Protein AF-A0AA38ZK66-F1 (afdb_monomer)

Solvent-accessible surface area (backbone atoms only — not comparable to full-atom values): 5888 Å² total; per-residue (Å²): 134,87,78,84,81,77,74,84,53,74,66,57,54,53,54,49,52,53,52,51,50,52,51,52,53,50,54,52,48,71,74,53,79,77,73,80,75,47,56,50,78,46,76,45,80,36,37,61,85,43,72,65,30,45,52,48,54,50,54,52,48,54,53,43,51,55,46,43,74,72,40,90,78,48,40,67,45,82,46,82,43,75,52,85,80,69,84,60,76,83,74,71,77,124

Structure (mmCIF, N/CA/C/O backbone):
data_AF-A0AA38ZK66-F1
#
_entry.id   AF-A0AA38ZK66-F1
#
loop_
_atom_site.group_PDB
_atom_site.id
_atom_site.type_symbol
_atom_site.label_atom_id
_atom_site.label_alt_id
_atom_site.label_comp_id
_atom_site.label_asym_id
_atom_site.label_entity_id
_atom_site.label_seq_id
_atom_site.pdbx_PDB_ins_code
_atom_site.Cartn_x
_atom_site.Cartn_y
_atom_site.Cartn_z
_atom_site.occupancy
_atom_site.B_iso_or_equiv
_atom_site.auth_seq_id
_atom_site.auth_comp_id
_atom_site.auth_asym_id
_atom_site.auth_atom_id
_atom_site.pdbx_PDB_model_num
ATOM 1 N N . MET A 1 1 ? 35.327 0.370 -69.722 1.00 50.06 1 MET A N 1
ATOM 2 C CA . MET A 1 1 ? 34.406 1.518 -69.557 1.00 50.06 1 MET A CA 1
ATOM 3 C C . MET A 1 1 ? 33.858 1.452 -68.136 1.00 50.06 1 MET A C 1
ATOM 5 O O . MET A 1 1 ? 33.381 0.377 -67.789 1.00 50.06 1 MET A O 1
ATOM 9 N N . PRO A 1 2 ? 33.998 2.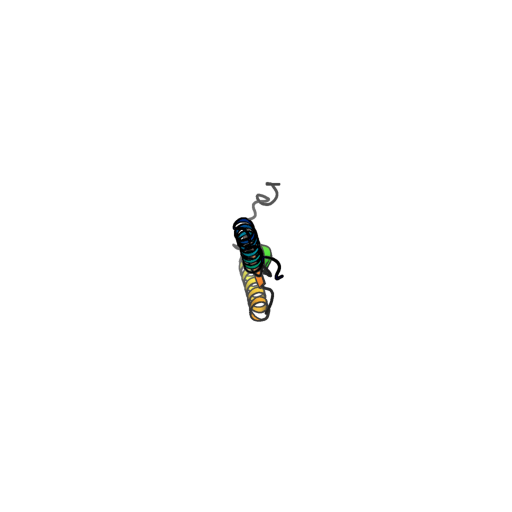483 -67.284 1.00 62.59 2 PRO A N 1
ATOM 10 C CA . PRO A 1 2 ? 33.443 2.441 -65.933 1.00 62.59 2 PRO A CA 1
ATOM 11 C C . PRO A 1 2 ? 31.929 2.697 -65.974 1.00 62.59 2 PRO A C 1
ATOM 13 O O . PRO A 1 2 ? 31.463 3.560 -66.717 1.00 62.59 2 PRO A O 1
ATOM 16 N N . PHE A 1 3 ? 31.164 1.924 -65.203 1.00 53.69 3 PHE A N 1
ATOM 17 C CA . PHE A 1 3 ? 29.720 2.111 -65.050 1.00 53.69 3 PHE A CA 1
ATOM 18 C C . PHE A 1 3 ? 29.432 3.395 -64.254 1.00 53.69 3 PHE A C 1
ATOM 20 O O . PHE A 1 3 ? 30.172 3.689 -63.311 1.00 53.69 3 PHE A O 1
ATOM 27 N N . PRO A 1 4 ? 28.380 4.163 -64.590 1.00 62.06 4 PRO A N 1
ATOM 28 C CA . PRO A 1 4 ? 28.038 5.354 -63.828 1.00 62.06 4 PRO A CA 1
ATOM 29 C C . PRO A 1 4 ? 27.527 4.957 -62.437 1.00 62.06 4 PRO A C 1
ATOM 31 O O . PRO A 1 4 ? 26.569 4.196 -62.302 1.00 62.06 4 PRO A O 1
ATOM 34 N N . LEU A 1 5 ? 28.177 5.484 -61.397 1.00 65.44 5 LEU A N 1
ATOM 35 C CA . LEU A 1 5 ? 27.709 5.375 -60.020 1.00 65.44 5 LEU A CA 1
ATOM 36 C C . LEU A 1 5 ? 26.495 6.298 -59.863 1.00 65.44 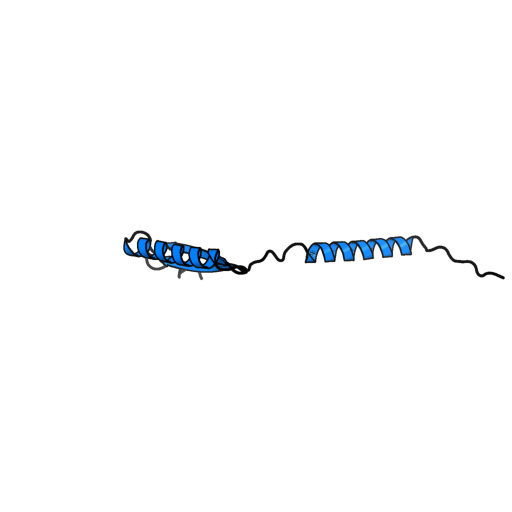5 LEU A C 1
ATOM 38 O O . LEU A 1 5 ? 26.630 7.521 -59.880 1.00 65.44 5 LEU A O 1
ATOM 42 N N . ASN A 1 6 ? 25.305 5.709 -59.770 1.00 68.38 6 ASN A N 1
ATOM 43 C CA . ASN A 1 6 ? 24.066 6.467 -59.655 1.00 68.38 6 ASN A CA 1
ATOM 44 C C . ASN A 1 6 ? 24.017 7.154 -58.274 1.00 68.38 6 ASN A C 1
ATOM 46 O O . ASN A 1 6 ? 24.174 6.462 -57.263 1.00 68.38 6 ASN A O 1
ATOM 50 N N . PRO A 1 7 ? 23.825 8.483 -58.192 1.00 68.31 7 PRO A N 1
ATOM 51 C CA . PRO A 1 7 ? 23.801 9.173 -56.912 1.00 68.31 7 PRO A CA 1
ATOM 52 C C . PRO A 1 7 ? 22.561 8.746 -56.111 1.00 68.31 7 PRO A C 1
ATOM 54 O O . PRO A 1 7 ? 21.482 8.579 -56.692 1.00 68.31 7 PRO A O 1
ATOM 57 N N . PRO A 1 8 ? 22.683 8.562 -54.786 1.00 66.06 8 PRO A N 1
ATOM 58 C CA . PRO A 1 8 ? 21.544 8.220 -53.945 1.00 66.06 8 PRO A CA 1
ATOM 59 C C . PRO A 1 8 ? 20.446 9.278 -54.093 1.00 66.06 8 PRO A C 1
ATOM 61 O O . PRO A 1 8 ? 20.689 10.481 -53.983 1.00 66.06 8 PRO A O 1
ATOM 64 N N . THR A 1 9 ? 19.230 8.818 -54.381 1.00 69.62 9 THR A N 1
ATOM 65 C CA . THR A 1 9 ? 18.073 9.686 -54.600 1.00 69.62 9 THR A CA 1
ATOM 66 C C . THR A 1 9 ? 17.670 10.379 -53.292 1.00 69.62 9 THR A C 1
ATOM 68 O O . THR A 1 9 ? 17.797 9.791 -52.215 1.00 69.62 9 THR A O 1
ATOM 71 N N . PRO A 1 10 ? 17.136 11.613 -53.338 1.00 71.31 10 PRO A N 1
ATOM 72 C CA . PRO A 1 10 ? 16.731 12.356 -52.137 1.00 71.31 10 PRO A CA 1
ATOM 73 C C . PRO A 1 10 ? 15.702 11.598 -51.279 1.00 71.31 10 PRO A C 1
ATOM 75 O O . PRO A 1 10 ? 15.688 11.731 -50.056 1.00 71.31 10 PRO A O 1
ATOM 78 N N . CYS A 1 11 ? 14.894 10.732 -51.898 1.00 71.25 11 CYS A N 1
ATOM 79 C CA . CYS A 1 11 ? 13.956 9.850 -51.206 1.00 71.25 11 CYS A CA 1
ATOM 80 C C . CYS A 1 11 ? 14.650 8.839 -50.279 1.00 71.25 11 CYS A C 1
ATOM 82 O O . CYS A 1 11 ? 14.129 8.552 -49.204 1.00 71.25 11 CYS A O 1
ATOM 84 N N . PHE A 1 12 ? 15.828 8.329 -50.656 1.00 74.56 12 PHE A N 1
ATOM 85 C CA . PHE A 1 12 ? 16.587 7.382 -49.836 1.00 74.56 12 PHE A CA 1
ATOM 86 C C . PHE A 1 12 ? 17.053 8.025 -48.524 1.00 74.56 12 PHE A C 1
ATOM 88 O O . PHE A 1 12 ? 16.951 7.420 -47.458 1.00 74.56 12 PHE A O 1
ATOM 95 N N . PHE A 1 13 ? 17.488 9.287 -48.581 1.00 77.88 13 PHE A N 1
ATOM 96 C CA . PHE A 1 13 ? 17.884 10.039 -47.390 1.00 77.88 13 PHE A CA 1
ATOM 97 C C . PHE A 1 13 ? 16.700 10.325 -46.464 1.00 77.88 13 PHE A C 1
ATOM 99 O O . PHE A 1 13 ? 16.826 10.154 -45.254 1.00 77.88 13 PHE A O 1
ATOM 106 N N . TYR A 1 14 ? 15.537 10.682 -47.017 1.00 80.50 14 TYR A N 1
ATOM 107 C CA . TYR A 1 14 ? 14.312 10.887 -46.235 1.00 80.50 14 TYR A CA 1
ATOM 108 C C . TYR A 1 14 ? 13.820 9.601 -45.558 1.00 80.50 14 TYR A C 1
ATOM 110 O O . TYR A 1 14 ? 13.443 9.616 -44.384 1.00 80.50 14 TYR A O 1
ATOM 118 N N . PHE A 1 15 ? 13.862 8.471 -46.267 1.00 79.62 15 PHE A N 1
ATOM 119 C CA . PHE A 1 15 ? 13.503 7.170 -45.701 1.00 79.62 15 PHE A CA 1
ATOM 120 C C . PHE A 1 15 ? 14.483 6.738 -44.597 1.00 79.62 15 PHE A C 1
ATOM 122 O O . PHE A 1 15 ? 14.076 6.233 -43.550 1.00 79.62 15 PHE A O 1
ATOM 129 N N . SER A 1 16 ? 15.777 7.007 -44.791 1.00 83.31 16 SER A N 1
ATOM 130 C CA . SER A 1 16 ? 16.815 6.742 -43.793 1.00 83.31 16 SER A CA 1
ATOM 131 C C . SER A 1 16 ? 16.632 7.596 -42.531 1.00 83.31 16 SER A C 1
ATOM 133 O O . SER A 1 16 ? 16.598 7.057 -41.426 1.00 83.31 16 SER A O 1
ATOM 135 N N . LEU A 1 17 ? 16.409 8.910 -42.673 1.00 85.81 17 LEU A N 1
ATOM 136 C CA . LEU A 1 17 ? 16.194 9.812 -41.533 1.00 85.81 17 LEU A CA 1
ATOM 137 C C . LEU A 1 17 ? 14.957 9.440 -40.709 1.00 85.81 17 LEU A C 1
ATOM 139 O O . LEU A 1 17 ? 15.019 9.434 -39.482 1.00 85.81 17 LEU A O 1
ATOM 143 N N . THR A 1 18 ? 13.841 9.128 -41.369 1.00 85.31 18 THR A N 1
ATOM 144 C CA . THR A 1 18 ? 12.593 8.746 -40.684 1.00 85.31 18 THR A CA 1
ATOM 145 C C . THR A 1 18 ? 12.733 7.418 -39.946 1.00 85.31 18 THR A C 1
ATOM 147 O O . THR A 1 18 ? 12.264 7.297 -38.816 1.00 85.31 18 THR A O 1
ATOM 150 N N . SER A 1 19 ? 13.452 6.456 -40.530 1.00 85.62 19 SER A N 1
ATOM 151 C CA . SER A 1 19 ? 13.768 5.180 -39.880 1.00 85.62 19 SER A CA 1
ATOM 152 C C . SER A 1 19 ? 14.655 5.373 -38.646 1.00 85.62 19 SER A C 1
ATOM 154 O O . SER A 1 19 ? 14.376 4.807 -37.592 1.00 85.62 19 SER A O 1
ATOM 156 N N . ILE A 1 20 ? 15.689 6.217 -38.739 1.00 87.44 20 ILE A N 1
ATOM 157 C CA . ILE A 1 20 ? 16.566 6.541 -37.603 1.00 87.44 20 ILE A CA 1
ATOM 158 C C . ILE A 1 20 ? 15.778 7.257 -36.500 1.00 87.44 20 ILE A C 1
ATOM 160 O O . ILE A 1 20 ? 15.908 6.896 -35.332 1.00 87.44 20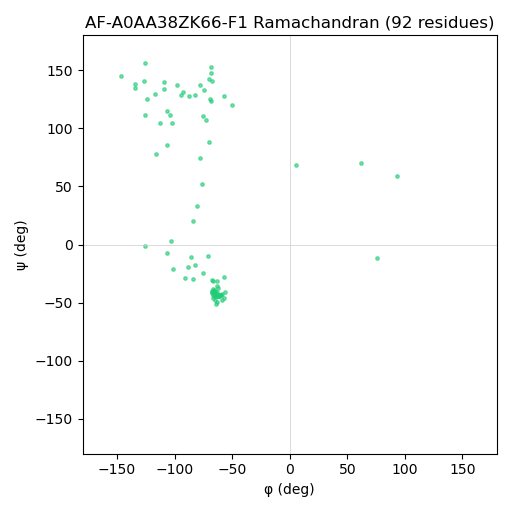 ILE A O 1
ATOM 164 N N . LEU A 1 21 ? 14.929 8.228 -36.853 1.00 85.81 21 LEU A N 1
ATOM 165 C CA . LEU A 1 21 ? 14.093 8.947 -35.890 1.00 85.81 21 LEU A CA 1
ATOM 166 C C . LEU A 1 21 ? 13.145 7.993 -35.151 1.00 85.81 21 LEU A C 1
ATOM 168 O O . LEU A 1 21 ? 13.056 8.065 -33.931 1.00 85.81 21 LEU A O 1
ATOM 172 N N . LEU A 1 22 ? 12.510 7.055 -35.862 1.00 83.56 22 LEU A N 1
ATOM 173 C CA . LEU A 1 22 ? 11.661 6.021 -35.261 1.00 83.56 22 LEU A CA 1
ATOM 174 C C . LEU A 1 22 ? 12.432 5.128 -34.282 1.00 83.56 22 LEU A C 1
ATOM 176 O O . LEU A 1 22 ? 11.939 4.859 -33.188 1.00 83.56 22 LEU A O 1
ATOM 180 N N . ILE A 1 23 ? 13.648 4.703 -34.638 1.00 84.06 23 ILE A N 1
ATOM 181 C CA . ILE A 1 23 ? 14.500 3.879 -33.765 1.00 84.06 23 ILE A CA 1
ATOM 182 C C . ILE A 1 23 ? 14.910 4.660 -32.507 1.00 84.06 23 ILE A C 1
ATOM 184 O O . ILE A 1 23 ? 14.839 4.120 -31.404 1.00 84.06 23 ILE A O 1
ATOM 188 N N . VAL A 1 24 ? 15.291 5.935 -32.645 1.00 82.00 24 VAL A N 1
ATOM 189 C CA . VAL A 1 24 ? 15.672 6.799 -31.513 1.00 82.00 24 VAL A CA 1
ATOM 190 C C . VAL A 1 24 ? 14.473 7.097 -30.609 1.00 82.00 24 VAL A C 1
ATOM 192 O O . VAL A 1 24 ? 14.604 7.020 -29.389 1.00 82.00 24 VAL A O 1
ATOM 195 N N . SER A 1 25 ? 13.295 7.375 -31.175 1.00 76.62 25 SER A N 1
ATOM 196 C CA . SER A 1 25 ? 12.056 7.558 -30.409 1.00 76.62 25 SER A CA 1
ATOM 197 C C . SER A 1 25 ? 11.643 6.287 -29.666 1.00 76.62 25 SER A C 1
ATOM 199 O O . SER A 1 25 ? 11.248 6.365 -28.506 1.00 76.62 25 SER A O 1
ATOM 201 N N . HIS A 1 26 ? 11.778 5.115 -30.293 1.00 68.44 26 HIS A N 1
ATOM 202 C CA . HIS A 1 26 ? 11.486 3.835 -29.652 1.00 68.44 26 HIS A CA 1
ATOM 203 C C . HIS A 1 26 ? 12.480 3.531 -28.523 1.00 68.44 26 HIS A C 1
ATOM 205 O O . HIS A 1 26 ? 12.072 3.132 -27.437 1.00 68.44 26 HIS A O 1
ATOM 211 N N . LEU A 1 27 ? 13.779 3.767 -28.730 1.00 64.44 27 LEU A N 1
ATOM 212 C CA . LEU A 1 27 ? 14.787 3.558 -27.690 1.00 64.44 27 LEU A CA 1
ATOM 213 C C . LEU A 1 27 ? 14.606 4.533 -26.514 1.00 64.44 27 LEU A C 1
ATOM 215 O O . LEU A 1 27 ? 14.683 4.111 -25.364 1.00 64.44 27 LEU A O 1
ATOM 219 N N . GLY A 1 28 ? 14.281 5.800 -26.796 1.00 61.06 28 GLY A N 1
ATOM 220 C CA . GLY A 1 28 ? 13.954 6.806 -25.782 1.00 61.06 28 GLY A CA 1
ATOM 221 C C . GLY A 1 28 ? 12.709 6.456 -24.959 1.00 61.06 28 GLY A C 1
ATOM 222 O O . GLY A 1 28 ? 12.708 6.663 -23.746 1.00 61.06 28 GLY A O 1
ATOM 223 N N . TYR A 1 29 ? 11.689 5.863 -25.592 1.00 59.09 29 TYR A N 1
ATOM 224 C CA . TYR A 1 29 ? 10.486 5.349 -24.927 1.00 59.09 29 TYR A CA 1
ATOM 225 C C . TYR A 1 29 ? 10.781 4.138 -24.028 1.00 59.09 29 TYR A C 1
ATOM 227 O O . TYR A 1 29 ? 10.283 4.075 -22.916 1.00 59.09 29 TYR A O 1
ATOM 235 N N . ILE A 1 30 ? 11.651 3.212 -24.445 1.00 55.66 30 ILE A N 1
ATOM 236 C CA . ILE A 1 30 ? 12.044 2.057 -23.612 1.00 55.66 30 ILE A CA 1
ATOM 237 C C . ILE A 1 30 ? 12.855 2.504 -22.376 1.00 55.66 30 ILE A C 1
ATOM 239 O O . ILE A 1 30 ? 12.778 1.876 -21.324 1.00 55.66 30 ILE A O 1
ATOM 243 N N . THR A 1 31 ? 13.614 3.602 -22.475 1.00 52.69 31 THR A N 1
ATOM 244 C CA . THR A 1 31 ? 14.379 4.175 -21.347 1.00 52.69 31 THR A CA 1
ATOM 245 C C . THR A 1 31 ? 13.577 5.131 -20.458 1.00 52.69 31 THR A C 1
ATOM 247 O O . THR A 1 31 ? 14.052 5.517 -19.391 1.00 52.69 31 THR A O 1
ATOM 250 N N . GLY A 1 32 ? 12.376 5.529 -20.883 1.00 55.12 32 GLY A N 1
ATOM 251 C CA . GLY A 1 32 ? 11.471 6.388 -20.132 1.00 55.12 32 GLY A CA 1
ATOM 252 C C . GLY A 1 32 ? 10.234 5.604 -19.716 1.00 55.12 32 GLY A C 1
ATOM 253 O O . GLY A 1 32 ? 9.352 5.392 -20.534 1.00 55.12 32 GLY A O 1
ATOM 254 N N . THR A 1 33 ? 10.157 5.237 -18.434 1.00 52.44 33 THR A N 1
ATOM 255 C CA . THR A 1 33 ? 8.984 4.608 -17.788 1.00 52.44 33 THR A CA 1
ATOM 256 C C . THR A 1 33 ? 8.970 3.072 -17.760 1.00 52.44 33 THR A C 1
ATOM 258 O O . THR A 1 33 ? 8.000 2.426 -18.135 1.00 52.44 33 THR A O 1
ATOM 261 N N . ALA A 1 34 ? 9.990 2.485 -17.138 1.00 50.12 34 ALA A N 1
ATOM 262 C CA . ALA A 1 34 ? 9.726 1.519 -16.072 1.00 50.12 34 ALA A CA 1
ATOM 263 C C . ALA A 1 34 ? 10.094 2.240 -14.774 1.00 50.12 34 ALA A C 1
ATOM 265 O O . ALA A 1 34 ? 11.250 2.268 -14.368 1.00 50.12 34 ALA A O 1
ATOM 266 N N . GLY A 1 35 ? 9.152 3.003 -14.227 1.00 52.41 35 GLY A N 1
ATOM 267 C CA . GLY A 1 35 ? 9.384 3.710 -12.978 1.00 52.41 35 GLY A CA 1
ATOM 268 C C . GLY A 1 35 ? 9.253 2.729 -11.833 1.00 52.41 35 GLY A C 1
ATOM 269 O O . GLY A 1 35 ? 8.220 2.793 -11.191 1.00 52.41 35 GLY A O 1
ATOM 270 N N . ASP A 1 36 ? 10.255 1.862 -11.639 1.00 58.03 36 ASP A N 1
ATOM 271 C CA . ASP A 1 36 ? 10.453 0.907 -10.538 1.00 58.03 36 ASP A CA 1
ATOM 272 C C . ASP A 1 36 ? 9.279 0.841 -9.547 1.00 58.03 36 ASP A C 1
ATOM 274 O O . ASP A 1 36 ? 9.373 1.233 -8.381 1.00 58.03 36 ASP A O 1
ATOM 278 N N . ASP A 1 37 ? 8.144 0.328 -10.010 1.00 63.78 37 ASP A N 1
ATOM 279 C CA . ASP A 1 37 ? 6.889 0.216 -9.276 1.00 63.78 37 ASP A CA 1
ATOM 280 C C . ASP A 1 37 ? 6.912 -1.008 -8.349 1.00 63.78 37 ASP A C 1
ATOM 282 O O . ASP A 1 37 ? 5.898 -1.625 -8.028 1.00 63.78 37 ASP A O 1
ATOM 286 N N . ASN A 1 38 ? 8.099 -1.315 -7.822 1.00 75.81 38 ASN A N 1
ATOM 287 C CA . ASN A 1 38 ? 8.351 -2.347 -6.829 1.00 75.81 38 ASN A CA 1
ATOM 288 C C . ASN A 1 38 ? 7.895 -1.860 -5.447 1.00 75.81 38 ASN A C 1
ATOM 290 O O . ASN A 1 38 ? 8.655 -1.849 -4.477 1.00 75.81 38 ASN A O 1
ATOM 294 N N . SER A 1 39 ? 6.656 -1.384 -5.348 1.00 83.88 39 SER A N 1
ATOM 295 C CA . SER A 1 39 ? 6.037 -1.018 -4.084 1.00 83.88 39 SER A CA 1
ATOM 296 C C . SER A 1 39 ? 4.736 -1.785 -3.889 1.00 83.88 39 SER A C 1
ATOM 298 O O . SER A 1 39 ? 3.841 -1.754 -4.728 1.00 83.88 39 SER A O 1
ATOM 300 N N . THR A 1 40 ? 4.619 -2.495 -2.768 1.00 91.88 40 THR A N 1
ATOM 301 C CA . THR A 1 40 ? 3.365 -3.138 -2.367 1.00 91.88 40 THR A CA 1
ATOM 302 C C . THR A 1 40 ? 2.601 -2.214 -1.431 1.00 91.88 40 THR A C 1
ATOM 304 O O . THR A 1 40 ? 3.132 -1.747 -0.421 1.00 91.88 40 THR A O 1
ATOM 307 N N . ILE A 1 41 ? 1.332 -1.974 -1.753 1.00 92.31 41 ILE A N 1
ATOM 308 C CA . ILE A 1 41 ? 0.425 -1.192 -0.917 1.00 92.31 41 ILE A CA 1
ATOM 309 C C . ILE A 1 41 ? -0.244 -2.119 0.099 1.00 92.31 41 ILE A C 1
ATOM 311 O O . ILE A 1 41 ? -0.847 -3.125 -0.267 1.00 92.31 41 ILE A O 1
ATOM 315 N N . ILE A 1 42 ? -0.172 -1.752 1.376 1.00 91.81 42 ILE A N 1
ATOM 316 C CA . ILE A 1 42 ? -0.870 -2.412 2.478 1.00 91.81 42 ILE A CA 1
ATOM 317 C C . ILE A 1 42 ? -2.014 -1.500 2.927 1.00 91.81 42 ILE A C 1
ATOM 319 O O . ILE A 1 42 ? -1.790 -0.398 3.434 1.00 91.81 42 ILE A O 1
ATOM 323 N N . GLY A 1 43 ? -3.247 -1.970 2.731 1.00 91.19 43 GLY A N 1
ATOM 324 C CA . GLY A 1 43 ? -4.457 -1.324 3.232 1.00 91.19 43 GLY A CA 1
ATOM 325 C C . GLY A 1 43 ? -4.856 -1.882 4.597 1.00 91.19 43 GLY A C 1
ATOM 326 O O . GLY A 1 43 ? -4.942 -3.097 4.752 1.00 91.19 43 GLY A O 1
ATOM 327 N N . ALA A 1 44 ? -5.133 -1.012 5.569 1.00 89.56 44 ALA A N 1
ATOM 328 C CA . ALA A 1 44 ? -5.604 -1.419 6.892 1.00 89.56 44 ALA A CA 1
ATOM 329 C C . ALA A 1 44 ? -6.792 -0.563 7.354 1.00 89.56 44 ALA A C 1
ATOM 331 O O . ALA A 1 44 ? -6.778 0.665 7.236 1.00 89.56 44 ALA A O 1
ATOM 332 N N . ILE A 1 45 ? -7.824 -1.221 7.884 1.00 90.25 45 ILE A N 1
ATOM 333 C CA . ILE A 1 45 ? -8.984 -0.577 8.502 1.00 90.25 45 ILE A CA 1
ATOM 334 C C . ILE A 1 45 ? -8.824 -0.722 10.012 1.00 90.25 45 ILE A C 1
ATOM 336 O O . ILE A 1 45 ? -8.891 -1.832 10.529 1.00 90.25 45 ILE A O 1
ATOM 340 N N . ILE A 1 46 ? -8.577 0.387 10.703 1.00 88.31 46 ILE A N 1
ATOM 341 C CA . ILE A 1 46 ? -8.238 0.401 12.130 1.00 88.31 46 ILE A CA 1
ATOM 342 C C . ILE A 1 46 ? -9.067 1.495 12.800 1.00 88.31 46 ILE A C 1
ATOM 344 O O . ILE A 1 46 ? -9.196 2.587 12.249 1.00 88.31 46 ILE A O 1
ATOM 348 N N . ASP A 1 47 ? -9.609 1.240 13.992 1.00 89.19 47 ASP A N 1
ATOM 349 C CA . ASP A 1 47 ? -10.161 2.307 14.836 1.00 89.19 47 ASP A CA 1
ATOM 350 C C . ASP A 1 47 ? -9.010 3.172 15.372 1.00 89.19 47 ASP A C 1
ATOM 352 O O . ASP A 1 47 ? -8.462 2.929 16.452 1.00 89.19 47 ASP A O 1
ATOM 356 N N . SER A 1 48 ? -8.637 4.198 14.606 1.00 87.19 48 SER A N 1
ATOM 357 C CA . SER A 1 48 ? -7.537 5.106 14.938 1.00 87.19 48 SER A CA 1
ATOM 358 C C . SER A 1 48 ? -7.851 6.035 16.114 1.00 87.19 48 SER A C 1
ATOM 360 O O . SER A 1 48 ? -6.962 6.741 16.598 1.00 87.19 48 SER A O 1
ATOM 362 N N . ASN A 1 49 ? -9.109 6.069 16.564 1.00 88.75 49 ASN A N 1
ATOM 363 C CA . ASN A 1 49 ? -9.526 6.860 17.716 1.00 88.75 49 ASN A CA 1
ATOM 364 C C . ASN A 1 49 ? -9.275 6.104 19.026 1.00 88.75 49 ASN A C 1
ATOM 366 O O . ASN A 1 49 ? -8.966 6.730 20.044 1.00 88.75 49 ASN A O 1
ATOM 370 N N . SER A 1 50 ? -9.334 4.771 18.999 1.00 90.44 50 SER A N 1
ATOM 371 C CA . SER A 1 50 ? -9.002 3.939 20.155 1.00 90.44 50 SER A CA 1
ATOM 372 C C . SER A 1 50 ? -7.510 3.968 20.508 1.00 90.44 50 SER A C 1
ATOM 374 O O . SER A 1 50 ? -6.631 4.123 19.656 1.00 90.44 50 SER A O 1
ATOM 376 N N . ARG A 1 51 ? -7.200 3.745 21.795 1.00 94.62 51 ARG A N 1
ATOM 377 C CA . ARG A 1 51 ? -5.810 3.569 22.255 1.00 94.62 51 ARG A CA 1
ATOM 378 C C . ARG A 1 51 ? -5.125 2.410 21.522 1.00 94.62 51 ARG A C 1
ATOM 380 O O . ARG A 1 51 ? -4.020 2.576 21.020 1.00 94.62 51 ARG A O 1
ATOM 387 N N . LYS A 1 52 ? -5.822 1.274 21.409 1.00 93.38 52 LYS A N 1
ATOM 388 C CA . LYS A 1 52 ? -5.322 0.056 20.756 1.00 93.38 52 LYS A CA 1
ATOM 389 C C . LYS A 1 52 ? -5.006 0.287 19.277 1.00 93.38 52 LYS A C 1
ATOM 391 O O . LYS A 1 52 ? -3.939 -0.101 18.826 1.00 93.38 52 LYS A O 1
ATOM 396 N N . GLY A 1 53 ? -5.874 0.979 18.539 1.00 92.38 53 GLY A N 1
ATOM 397 C CA . GLY A 1 53 ? -5.628 1.258 17.125 1.00 92.38 53 GLY A CA 1
ATOM 398 C C . GLY A 1 53 ? -4.446 2.199 16.889 1.00 92.38 53 GLY A C 1
ATOM 399 O O . GLY A 1 53 ? -3.718 2.042 15.914 1.00 92.38 53 GLY A O 1
ATOM 400 N N . LYS A 1 54 ? -4.169 3.136 17.805 1.00 94.12 54 LYS A N 1
ATOM 401 C CA . LYS A 1 54 ? -2.943 3.958 17.747 1.00 94.12 54 LYS A CA 1
ATOM 402 C C . LYS A 1 54 ? -1.679 3.134 18.001 1.00 94.12 54 LYS A C 1
ATOM 404 O O . LYS A 1 54 ? -0.672 3.344 17.320 1.00 94.12 54 LYS A O 1
ATOM 409 N N . GLU A 1 55 ? -1.732 2.205 18.956 1.00 96.94 55 GLU A N 1
ATOM 410 C CA . GLU A 1 55 ? -0.650 1.246 19.222 1.00 96.94 55 GLU A CA 1
ATOM 411 C C . GLU A 1 55 ? -0.405 0.356 17.984 1.00 96.94 55 GLU A C 1
ATOM 413 O O . GLU A 1 55 ? 0.735 0.215 17.543 1.00 96.94 55 GLU A O 1
ATOM 418 N N . GLU A 1 56 ? -1.470 -0.143 17.350 1.00 95.31 56 GLU A N 1
ATOM 419 C CA . GLU A 1 56 ? -1.415 -0.953 16.126 1.00 95.31 56 GLU A CA 1
ATOM 420 C C . GLU A 1 56 ? -0.825 -0.184 14.934 1.00 95.31 56 GLU A C 1
ATOM 422 O O . GLU A 1 56 ? 0.125 -0.653 14.306 1.00 95.31 56 GLU A O 1
ATOM 427 N N . ILE A 1 57 ? -1.309 1.035 14.659 1.00 94.69 57 ILE A N 1
ATOM 428 C CA . ILE A 1 57 ? -0.764 1.902 13.599 1.00 94.69 57 ILE A CA 1
ATOM 429 C C . ILE A 1 57 ? 0.732 2.139 13.818 1.00 94.69 57 ILE A C 1
ATOM 431 O O . ILE A 1 57 ? 1.512 2.136 12.865 1.00 94.69 57 ILE A O 1
ATOM 435 N N . THR A 1 58 ? 1.144 2.343 15.069 1.00 97.25 58 THR A N 1
ATOM 436 C CA . THR A 1 58 ? 2.552 2.565 15.413 1.00 97.25 58 THR A CA 1
ATOM 437 C C . THR A 1 58 ? 3.389 1.314 15.154 1.00 97.25 58 THR A C 1
ATOM 439 O O . THR A 1 58 ? 4.434 1.409 14.512 1.00 97.25 58 THR A O 1
ATOM 442 N N . ALA A 1 59 ? 2.921 0.139 15.580 1.00 97.75 59 ALA A N 1
ATOM 443 C CA . ALA A 1 59 ? 3.610 -1.126 15.333 1.00 97.75 59 ALA A CA 1
ATOM 444 C C . ALA A 1 59 ? 3.761 -1.418 13.829 1.00 97.75 59 ALA A C 1
ATOM 446 O O . ALA A 1 59 ? 4.848 -1.782 13.375 1.00 97.75 59 ALA A O 1
ATOM 447 N N . ILE A 1 60 ? 2.701 -1.193 13.045 1.00 96.44 60 ILE A N 1
ATOM 448 C CA . ILE A 1 60 ? 2.714 -1.381 11.588 1.00 96.44 60 ILE A CA 1
ATOM 449 C C . ILE A 1 60 ? 3.715 -0.430 10.923 1.00 96.44 60 ILE A C 1
ATOM 451 O O . ILE A 1 60 ? 4.494 -0.863 10.075 1.00 96.44 60 ILE A O 1
ATOM 455 N N . LYS A 1 61 ? 3.742 0.848 11.325 1.00 96.44 61 LYS A N 1
ATOM 456 C CA . LYS A 1 61 ? 4.722 1.821 10.816 1.00 96.44 61 LYS A CA 1
ATOM 457 C C . LYS A 1 61 ? 6.155 1.375 11.088 1.00 96.44 61 LYS A C 1
ATOM 459 O O . LYS A 1 61 ? 6.947 1.327 10.158 1.00 96.44 61 LYS A O 1
ATOM 464 N N . ILE A 1 62 ? 6.462 0.953 12.317 1.00 97.75 62 ILE A N 1
ATOM 465 C CA . ILE A 1 62 ? 7.801 0.460 12.676 1.00 97.75 62 ILE A CA 1
ATOM 466 C C . ILE A 1 62 ? 8.192 -0.750 11.816 1.00 97.75 62 ILE A C 1
ATOM 468 O O . ILE A 1 62 ? 9.329 -0.841 11.354 1.00 97.75 62 ILE A O 1
ATOM 472 N N . ALA A 1 63 ? 7.264 -1.681 11.585 1.00 96.81 63 ALA A N 1
ATOM 473 C CA . ALA A 1 63 ? 7.521 -2.850 10.750 1.00 96.81 63 ALA A CA 1
ATOM 474 C C . ALA A 1 63 ? 7.797 -2.467 9.285 1.00 96.81 63 ALA A C 1
ATOM 476 O O . ALA A 1 63 ? 8.741 -2.986 8.686 1.00 96.81 63 ALA A O 1
ATOM 477 N N . VAL A 1 64 ? 7.015 -1.537 8.729 1.00 96.12 64 VAL A N 1
ATOM 478 C CA . VAL A 1 64 ? 7.203 -1.026 7.365 1.00 96.12 64 VAL A CA 1
ATOM 479 C C . VAL A 1 64 ? 8.506 -0.255 7.226 1.00 96.12 64 VAL A C 1
ATOM 481 O O . VAL A 1 64 ? 9.248 -0.510 6.281 1.00 96.12 64 VAL A O 1
ATOM 484 N N . ASP A 1 65 ? 8.840 0.611 8.180 1.00 96.38 65 ASP A N 1
ATOM 485 C CA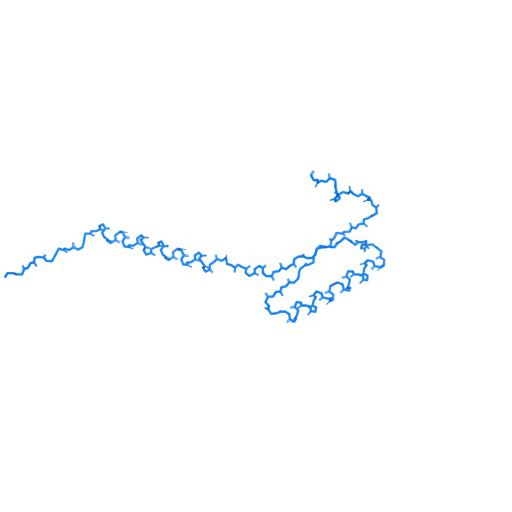 . ASP A 1 65 ? 10.103 1.349 8.176 1.00 96.38 65 ASP A CA 1
ATOM 486 C C . ASP A 1 65 ? 11.290 0.384 8.254 1.00 96.38 65 ASP A C 1
ATOM 488 O O . ASP A 1 65 ? 12.239 0.487 7.478 1.00 96.38 65 ASP A O 1
ATOM 492 N N . LYS A 1 66 ? 11.214 -0.629 9.127 1.00 97.38 66 LYS A N 1
ATOM 493 C CA . LYS A 1 66 ? 12.243 -1.671 9.230 1.00 97.38 66 LYS A CA 1
ATOM 494 C C . LYS A 1 66 ? 12.413 -2.440 7.919 1.00 97.38 66 LYS A C 1
ATOM 496 O O . LYS A 1 66 ? 13.547 -2.699 7.518 1.00 97.38 66 LYS A O 1
ATOM 501 N N . PHE A 1 67 ? 11.315 -2.810 7.259 1.00 95.88 67 PHE A N 1
ATOM 502 C CA . PHE A 1 67 ? 11.369 -3.480 5.961 1.00 95.88 67 PHE A CA 1
ATOM 503 C C . PHE A 1 67 ? 11.986 -2.568 4.898 1.00 95.88 67 PHE A C 1
ATOM 505 O O . PHE A 1 67 ? 12.942 -2.964 4.237 1.00 95.88 67 PHE A O 1
ATOM 512 N N . ASN A 1 68 ? 11.489 -1.338 4.774 1.00 94.94 68 ASN A N 1
ATOM 513 C CA . ASN A 1 68 ? 11.922 -0.378 3.761 1.00 94.94 68 ASN A CA 1
ATOM 514 C C . ASN A 1 68 ? 13.392 0.026 3.915 1.00 94.94 68 ASN A C 1
ATOM 516 O O . ASN A 1 68 ? 14.055 0.272 2.913 1.00 94.94 68 ASN A O 1
ATOM 520 N N . ASN A 1 69 ? 13.912 0.051 5.143 1.00 95.62 69 ASN A N 1
ATOM 521 C CA . ASN A 1 69 ? 15.319 0.353 5.411 1.00 95.62 69 ASN A CA 1
ATOM 522 C C . ASN A 1 69 ? 16.263 -0.813 5.080 1.00 95.62 69 ASN A C 1
ATOM 524 O O . ASN A 1 69 ? 17.445 -0.588 4.834 1.00 95.62 69 ASN A O 1
ATOM 528 N N . ASN A 1 70 ? 15.769 -2.054 5.091 1.00 95.06 70 ASN A N 1
ATOM 529 C CA . ASN A 1 70 ? 16.576 -3.244 4.807 1.00 95.06 70 ASN A CA 1
ATOM 530 C C . ASN A 1 70 ? 16.381 -3.781 3.378 1.00 95.06 70 ASN A C 1
ATOM 532 O O . ASN A 1 70 ? 17.219 -4.520 2.858 1.00 95.06 70 ASN A O 1
ATOM 536 N N . SER A 1 71 ? 15.267 -3.436 2.737 1.00 91.50 71 SER A N 1
ATOM 537 C CA . SER A 1 71 ? 14.941 -3.874 1.387 1.00 91.50 71 SER A CA 1
ATOM 538 C C . SER A 1 71 ? 15.628 -2.997 0.341 1.00 91.50 71 SER A C 1
ATOM 540 O O . SER A 1 71 ? 15.529 -1.774 0.365 1.00 91.50 71 SER A O 1
ATOM 542 N N . LYS A 1 72 ? 16.322 -3.636 -0.605 1.00 87.19 72 LYS A N 1
ATOM 543 C CA . LYS A 1 72 ? 17.069 -2.948 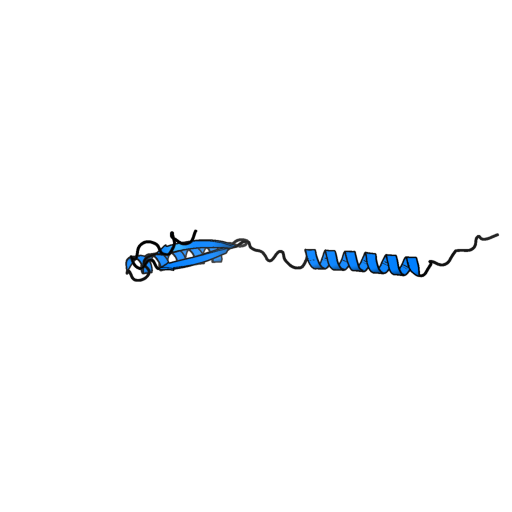-1.672 1.00 87.19 72 LYS A CA 1
ATOM 544 C C . LYS A 1 72 ? 16.247 -2.721 -2.936 1.00 87.19 72 LYS A C 1
ATOM 546 O O . LYS A 1 72 ? 16.490 -1.759 -3.651 1.00 87.19 72 LYS A O 1
ATOM 551 N N . ASN A 1 73 ? 15.284 -3.605 -3.192 1.00 88.19 73 ASN A N 1
ATOM 552 C CA . ASN A 1 73 ? 14.616 -3.703 -4.491 1.00 88.19 73 ASN A CA 1
ATOM 553 C C . ASN A 1 73 ? 13.092 -3.609 -4.393 1.00 88.19 73 ASN A C 1
ATOM 555 O O . ASN A 1 73 ? 12.430 -3.699 -5.418 1.00 88.19 73 ASN A O 1
ATOM 559 N N . HIS A 1 74 ? 12.535 -3.486 -3.184 1.00 89.44 74 HIS A N 1
ATOM 560 C CA . HIS A 1 74 ? 11.088 -3.462 -2.964 1.00 89.44 74 HIS A CA 1
ATOM 561 C C . HIS A 1 74 ? 10.720 -2.565 -1.788 1.00 89.44 74 HIS A C 1
ATOM 563 O O . HIS A 1 74 ? 11.449 -2.534 -0.797 1.00 89.44 74 HIS A O 1
ATOM 569 N N . LYS A 1 75 ? 9.587 -1.874 -1.844 1.00 93.38 75 LYS A N 1
ATOM 570 C CA . LYS A 1 75 ? 9.093 -1.022 -0.756 1.00 93.38 75 LYS A CA 1
ATOM 571 C C . LYS A 1 75 ? 7.671 -1.392 -0.357 1.00 93.38 75 LYS A C 1
ATOM 573 O O . LYS A 1 75 ? 6.903 -1.950 -1.131 1.00 93.38 75 LYS A O 1
ATOM 57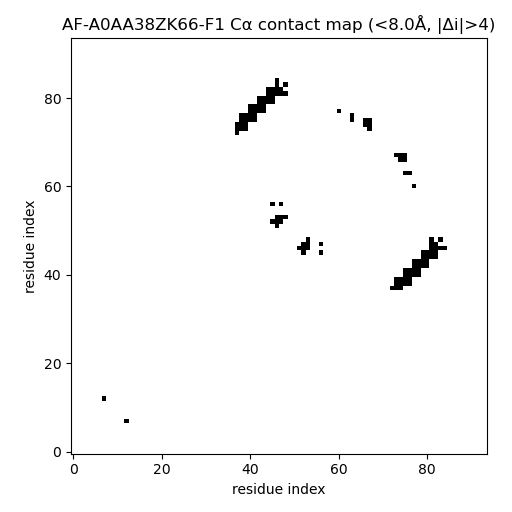8 N N . LEU A 1 76 ? 7.310 -1.059 0.869 1.00 94.38 76 LEU A N 1
ATOM 579 C CA . LEU A 1 76 ? 5.947 -1.116 1.374 1.00 94.38 76 LEU A CA 1
ATOM 580 C C . LEU A 1 76 ? 5.425 0.302 1.564 1.00 94.38 76 LEU A C 1
ATOM 582 O O . LEU A 1 76 ? 6.148 1.181 2.037 1.00 94.38 76 LEU A O 1
ATOM 586 N N . SER A 1 77 ? 4.160 0.509 1.215 1.00 92.06 77 SER A N 1
ATOM 587 C CA . SER A 1 77 ? 3.430 1.756 1.449 1.00 92.06 77 SER A CA 1
ATOM 588 C C . SER A 1 77 ? 2.132 1.465 2.193 1.00 92.06 77 SER A C 1
ATOM 590 O O . SER A 1 77 ? 1.478 0.459 1.934 1.00 92.06 77 SER A O 1
ATOM 592 N N . LEU A 1 78 ? 1.764 2.334 3.134 1.00 92.31 78 LEU A N 1
ATOM 593 C CA . LEU A 1 78 ? 0.631 2.126 4.037 1.00 92.31 78 LEU A CA 1
ATOM 594 C C . LEU A 1 78 ? -0.528 3.059 3.704 1.00 92.31 78 LEU A C 1
ATOM 596 O O . LEU A 1 78 ? -0.338 4.268 3.581 1.00 92.31 78 LEU A O 1
ATOM 600 N N . VAL A 1 79 ? -1.739 2.505 3.652 1.00 91.50 79 VAL A N 1
ATOM 601 C CA . VAL A 1 79 ? -2.991 3.262 3.547 1.00 91.50 79 VAL A CA 1
ATOM 602 C C . VAL A 1 79 ? -3.919 2.835 4.679 1.00 91.50 79 VAL A C 1
ATOM 604 O O . VAL A 1 79 ? -4.430 1.717 4.696 1.00 91.50 79 VAL A O 1
ATOM 607 N N . PHE A 1 80 ? -4.154 3.741 5.627 1.00 86.56 80 PHE A N 1
ATOM 608 C CA . PHE A 1 80 ? -5.065 3.510 6.746 1.00 86.56 80 PHE A CA 1
ATOM 609 C C . PHE A 1 80 ? -6.435 4.125 6.465 1.00 86.56 80 PHE A C 1
ATOM 611 O O . PHE A 1 80 ? -6.531 5.267 6.012 1.00 86.56 80 PHE A O 1
ATOM 618 N N . ARG A 1 81 ? -7.505 3.396 6.786 1.00 86.25 81 ARG A N 1
ATOM 619 C CA . ARG A 1 81 ? -8.866 3.936 6.869 1.00 86.25 81 ARG A CA 1
ATOM 620 C C . ARG A 1 81 ? -9.363 3.801 8.301 1.00 86.25 81 ARG A C 1
ATOM 622 O O . ARG A 1 81 ? -9.285 2.724 8.884 1.00 86.25 81 ARG A O 1
ATOM 629 N N . ASN A 1 82 ? -9.875 4.897 8.852 1.00 78.75 82 ASN A N 1
ATOM 630 C CA . ASN A 1 82 ? -10.479 4.871 10.176 1.00 78.75 82 ASN A CA 1
ATOM 631 C C . ASN A 1 82 ? -11.855 4.194 10.114 1.00 78.75 82 ASN A C 1
ATOM 633 O O . ASN A 1 82 ? -12.664 4.538 9.250 1.00 78.75 82 ASN A O 1
ATOM 637 N N . PHE A 1 83 ? -12.128 3.271 11.033 1.00 70.56 83 PHE A N 1
ATOM 638 C CA . PHE A 1 83 ? -13.463 2.713 11.235 1.00 70.56 83 PHE A CA 1
ATOM 639 C C . PHE A 1 83 ? -14.103 3.352 12.467 1.00 70.56 83 PHE A C 1
ATOM 641 O O . PHE A 1 83 ? -13.754 3.027 13.596 1.00 70.56 83 PHE A O 1
ATOM 648 N N . THR A 1 84 ? -15.051 4.264 12.257 1.00 62.84 84 THR A N 1
ATOM 649 C CA . THR A 1 84 ? -15.747 5.004 13.325 1.00 62.84 84 THR A CA 1
ATOM 650 C C . THR A 1 84 ? -16.943 4.256 13.931 1.00 62.84 84 THR A C 1
ATOM 652 O O . THR A 1 84 ? -17.814 4.876 14.528 1.00 62.84 84 THR A O 1
ATOM 655 N N . GLY A 1 85 ? -17.024 2.930 13.790 1.00 57.12 85 GLY A N 1
ATOM 656 C CA . GLY A 1 85 ? -18.133 2.139 14.341 1.00 57.12 85 GLY A CA 1
ATOM 657 C C . GLY A 1 85 ? -19.452 2.244 13.564 1.00 57.12 85 GLY A C 1
ATOM 658 O O . GLY A 1 85 ? -20.337 1.420 13.777 1.00 57.12 85 GLY A O 1
ATOM 659 N N . GLU A 1 86 ? -19.584 3.179 12.618 1.00 60.41 86 GLU A N 1
ATOM 660 C CA . GLU A 1 86 ? -20.686 3.152 11.657 1.00 60.41 86 GLU A CA 1
ATOM 661 C C . GLU A 1 86 ? -20.430 2.064 10.610 1.00 60.41 86 GLU A C 1
ATOM 663 O O . GLU A 1 86 ? -19.510 2.141 9.789 1.00 60.41 86 GLU A O 1
ATOM 668 N N . LEU A 1 87 ? -21.247 1.013 10.677 1.00 53.88 87 LEU A N 1
ATOM 669 C CA . LEU A 1 87 ? -21.289 -0.066 9.702 1.00 53.88 87 LEU A CA 1
ATOM 670 C C .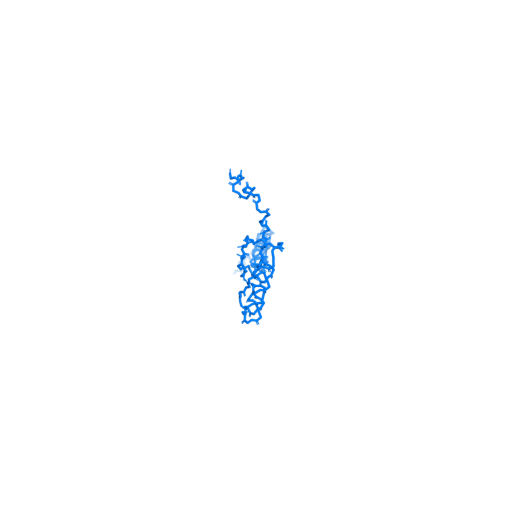 LEU A 1 87 ? -21.398 0.503 8.275 1.00 53.88 87 LEU A C 1
ATOM 672 O O . LEU A 1 87 ? -22.366 1.162 7.913 1.00 53.88 87 LEU A O 1
ATOM 676 N N . CYS A 1 88 ? -20.398 0.168 7.460 1.00 57.47 88 CYS A N 1
ATOM 677 C CA . CYS A 1 88 ? -20.480 0.081 6.004 1.00 57.47 88 CYS A CA 1
ATOM 678 C C . CYS A 1 88 ? -20.825 1.362 5.219 1.00 57.47 88 CYS A C 1
ATOM 680 O O . CYS A 1 88 ? -21.805 1.393 4.490 1.00 57.47 88 CYS A O 1
ATOM 682 N N . ARG A 1 89 ? -19.912 2.341 5.155 1.00 54.03 89 ARG A N 1
ATOM 683 C CA . ARG A 1 89 ? -19.733 3.104 3.892 1.00 54.03 89 ARG A CA 1
ATOM 684 C C . ARG A 1 89 ? -18.717 2.469 2.941 1.00 54.03 89 ARG A C 1
ATOM 686 O O . ARG A 1 89 ? -18.748 2.752 1.754 1.00 54.03 89 ARG A O 1
ATOM 693 N N . ALA A 1 90 ? -17.846 1.592 3.445 1.00 53.91 90 ALA A N 1
ATOM 694 C CA . ALA A 1 90 ? -16.810 0.935 2.644 1.00 53.91 90 ALA A CA 1
ATOM 695 C C . ALA A 1 90 ? -17.305 -0.296 1.855 1.00 53.91 90 ALA A C 1
ATOM 697 O O . ALA A 1 90 ? -16.630 -0.709 0.921 1.00 53.91 90 ALA A O 1
ATOM 698 N N . ALA A 1 91 ? -18.461 -0.870 2.215 1.00 54.53 91 ALA A N 1
ATOM 699 C CA . ALA A 1 91 ? -19.023 -2.068 1.574 1.00 54.53 91 ALA A CA 1
ATOM 700 C C . ALA A 1 91 ? -20.240 -1.788 0.665 1.00 54.53 91 ALA A C 1
ATOM 702 O O . ALA A 1 91 ? -20.705 -2.698 -0.008 1.00 54.53 91 ALA A O 1
ATOM 703 N N . LEU A 1 92 ? -20.771 -0.555 0.656 1.00 51.44 92 LEU A N 1
ATOM 704 C CA . LEU A 1 92 ? -22.020 -0.197 -0.043 1.00 51.44 92 LEU A CA 1
ATOM 705 C C . LEU A 1 92 ? -21.814 0.564 -1.364 1.00 51.44 92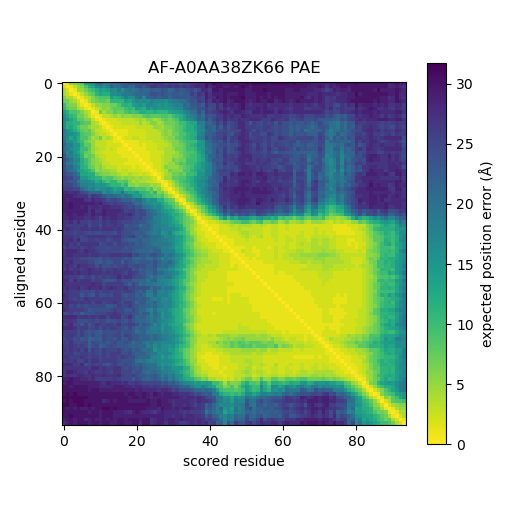 LEU A C 1
ATOM 707 O O . LEU A 1 92 ? -22.788 0.954 -1.999 1.00 51.44 92 LEU A O 1
ATOM 711 N N . THR A 1 93 ? -20.571 0.779 -1.793 1.00 45.81 93 THR A N 1
ATOM 712 C CA . THR A 1 93 ? -20.257 1.318 -3.125 1.00 45.81 93 THR A CA 1
ATOM 713 C C . THR A 1 93 ? -19.492 0.259 -3.912 1.00 45.81 93 THR A C 1
ATOM 715 O O . THR A 1 93 ? -18.262 0.302 -3.973 1.00 45.81 93 THR A O 1
ATOM 718 N N . GLY A 1 94 ? -20.228 -0.724 -4.425 1.00 41.06 94 GLY A N 1
ATOM 719 C CA . GLY A 1 94 ? -19.785 -1.708 -5.412 1.00 41.06 94 GLY A CA 1
ATOM 720 C C . GLY A 1 94 ? -20.697 -1.641 -6.623 1.00 41.06 94 GLY A C 1
ATOM 721 O O . GLY A 1 94 ? -21.914 -1.450 -6.399 1.00 41.06 94 GLY A O 1
#

Mean predicted aligned error: 15.76 Å

Organism: Vitis rotundifolia (NCBI:txid103349)

Foldseek 3Di:
DDDDDDDDDPVVVVVVVVVVVVVVVVVVVVVPDPPLPQEDEDEDEFQCVDPVRVVVVVVVVVVQVVCQVPDDRHHYDYDYDHDPVPPDPPPPPD

Sequence (94 aa):
MPFPLNPPTPCFFYFSLTSILLIVSHLGYITGTAGDDNSTIIGAIIDSNSRKGKEEITAIKIAVDKFNNNSKNHKLSLVFRNFTGELCRAALTG

Nearest PDB structures (foldseek):
  7ehu-assembly1_A  TM=6.272E-01  e=4.559E+00  Paenibacillus sp. FPU-7
  8t8d-assembly4_D  TM=3.417E-01  e=3.477E+00  Helicobacter pylori 26695

pLDDT: mean 78.24, std 16.25, range [41.06, 97.75]

Seco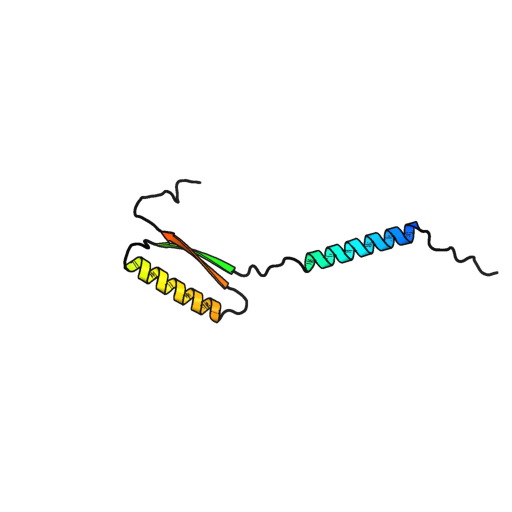ndary structure (DSSP, 8-state):
-PPP-PPPPHHHHHHHHHHHHHHHHHHHHHHS------EEEEEEEE-TTSHHHHHHHHHHHHHHHHHHHH-SS-EEEEEEEE--S---SSSS--

Radius of gyration: 29.3 Å; Cα contacts (8 Å, |Δi|>4): 61; chains: 1; bounding box: 56×16×92 Å